Protein AF-A0A1E3P8W3-F1 (afdb_monomer_lite)

Foldseek 3Di:
DDDPPPDDCVNPVCSPVPPPPPPPPDPDDDDDDDPDDDDDDDDDDDDDDDDDDDDDDDDDDDDDDDDDDDDDDDDDDDDDDDDPDDDPPPDDLVVLVVLVVVLLPFDFPDDPVLSVVLSVQQCVVSVVPDPDSVVSVLSVVLSVVLVVLVVSLVSLVVVPVVDPPCCSNSVSSNVSSNGGDD

pLDDT: mean 72.68, std 20.38, range [38.22, 95.62]

Structure (mmCIF, N/CA/C/O backbone):
data_AF-A0A1E3P8W3-F1
#
_entry.id   AF-A0A1E3P8W3-F1
#
loop_
_atom_site.group_PDB
_atom_site.id
_atom_site.type_symbol
_atom_site.label_atom_id
_atom_site.label_alt_id
_atom_site.label_comp_id
_atom_site.label_asym_id
_atom_site.label_entity_id
_atom_site.label_seq_id
_atom_site.pdbx_PDB_ins_code
_atom_site.Cartn_x
_atom_site.Cartn_y
_atom_site.Cartn_z
_atom_site.occupancy
_atom_site.B_iso_or_equiv
_atom_site.auth_seq_id
_atom_site.auth_comp_id
_atom_site.auth_asym_id
_atom_site.auth_atom_id
_atom_site.pdbx_PDB_model_num
ATOM 1 N N . MET A 1 1 ? -39.123 29.503 -17.009 1.00 48.12 1 MET A N 1
ATOM 2 C CA . MET A 1 1 ? -38.526 28.344 -16.312 1.00 48.12 1 MET A CA 1
ATOM 3 C C . MET A 1 1 ? -39.594 27.268 -16.239 1.00 48.12 1 MET A C 1
ATOM 5 O O . MET A 1 1 ? -40.512 27.396 -15.443 1.00 48.12 1 MET A O 1
ATOM 9 N N . THR A 1 2 ? -39.568 26.291 -17.140 1.00 56.84 2 THR A N 1
ATOM 10 C CA . THR A 1 2 ? -40.487 25.146 -17.102 1.00 56.84 2 THR A CA 1
ATOM 11 C C . THR A 1 2 ? -39.966 24.144 -16.073 1.00 56.84 2 THR A C 1
ATOM 13 O O . THR A 1 2 ? -38.797 23.764 -16.103 1.00 56.84 2 THR A O 1
ATOM 16 N N . SER A 1 3 ? -40.805 23.795 -15.098 1.00 65.38 3 SER A N 1
ATOM 17 C CA . SER A 1 3 ? -40.468 22.823 -14.057 1.00 65.38 3 SER A CA 1
ATOM 18 C C . SER A 1 3 ? -40.436 21.417 -14.657 1.00 65.38 3 SER A C 1
ATOM 20 O O . SER A 1 3 ? -41.420 20.975 -15.242 1.00 65.38 3 SER A O 1
ATOM 22 N N . TYR A 1 4 ? -39.319 20.707 -14.486 1.00 64.44 4 TYR A N 1
ATOM 23 C CA . TYR A 1 4 ? -39.146 19.311 -14.911 1.00 64.44 4 TYR A CA 1
ATOM 24 C C . TYR A 1 4 ? -39.856 18.303 -13.990 1.00 64.44 4 TYR A C 1
ATOM 26 O O . TYR A 1 4 ? -39.732 17.100 -14.186 1.00 64.44 4 TYR A O 1
ATOM 34 N N . GLN A 1 5 ? -40.579 18.768 -12.967 1.00 74.12 5 GLN A N 1
ATOM 35 C CA . GLN A 1 5 ? -41.153 17.897 -11.937 1.00 74.12 5 GLN A CA 1
ATOM 36 C C . GLN A 1 5 ? -42.450 17.189 -12.364 1.00 74.12 5 GLN A C 1
ATOM 38 O O . GLN A 1 5 ? -42.831 16.226 -11.712 1.00 74.12 5 GLN A O 1
ATOM 43 N N . ASN A 1 6 ? -43.096 17.621 -13.454 1.00 74.69 6 ASN A N 1
ATOM 44 C CA . ASN A 1 6 ? -44.378 17.074 -13.928 1.00 74.69 6 ASN A CA 1
ATOM 45 C C . ASN A 1 6 ? -44.321 16.557 -15.377 1.00 74.69 6 ASN A C 1
ATOM 47 O O . ASN A 1 6 ? -45.324 16.607 -16.080 1.00 74.69 6 ASN A O 1
ATOM 51 N 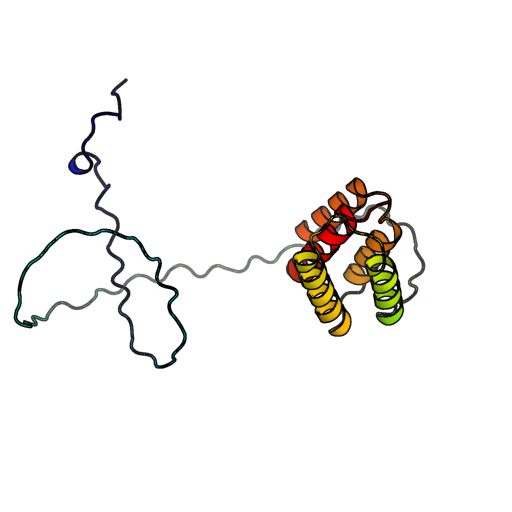N . ILE A 1 7 ? -43.156 16.113 -15.852 1.00 74.88 7 ILE A N 1
ATOM 52 C CA . ILE A 1 7 ? -43.028 15.530 -17.194 1.00 74.88 7 ILE A CA 1
ATOM 53 C C . ILE A 1 7 ? -43.118 14.011 -17.054 1.00 74.88 7 ILE A C 1
ATOM 55 O O . ILE A 1 7 ? -42.360 13.410 -16.293 1.00 74.88 7 ILE A O 1
ATOM 59 N N . SER A 1 8 ? -44.062 13.396 -17.762 1.00 75.00 8 SER A N 1
ATOM 60 C CA . SER A 1 8 ? -44.191 11.936 -17.805 1.00 75.00 8 SER A CA 1
ATOM 61 C C . SER A 1 8 ? -43.032 11.313 -18.598 1.00 75.00 8 SER A C 1
ATOM 63 O O . SER A 1 8 ? -42.510 11.926 -19.527 1.00 75.00 8 SER A O 1
ATOM 65 N N . GLU A 1 9 ? -42.616 10.084 -18.274 1.00 69.94 9 GLU A N 1
ATOM 66 C CA . GLU A 1 9 ? -41.491 9.410 -18.959 1.00 69.94 9 GLU A CA 1
ATOM 67 C C . GLU A 1 9 ? -41.675 9.327 -20.489 1.00 69.94 9 GLU A C 1
ATOM 69 O O . GLU A 1 9 ? -40.702 9.359 -21.240 1.00 69.94 9 GLU A O 1
ATOM 74 N N . SER A 1 10 ? -42.924 9.298 -20.967 1.00 74.12 10 SER A N 1
ATOM 75 C CA . SER A 1 10 ? -43.285 9.318 -22.391 1.00 74.12 10 SER A CA 1
ATOM 76 C C . SER A 1 10 ? -43.070 10.662 -23.098 1.00 74.12 10 SER A C 1
ATOM 78 O O . SER A 1 10 ? -42.985 10.691 -24.323 1.00 74.12 10 SER A O 1
ATOM 80 N N . GLU A 1 11 ? -42.992 11.772 -22.363 1.00 77.75 11 GLU A N 1
ATOM 81 C CA . GLU A 1 11 ? -42.804 13.122 -22.921 1.00 77.75 11 GLU A CA 1
ATOM 82 C C . GLU A 1 11 ? -41.327 13.514 -23.042 1.00 77.75 11 GLU A C 1
ATOM 84 O O . GLU A 1 11 ? -40.980 14.463 -23.752 1.00 77.75 11 GLU A O 1
ATOM 89 N N . ILE A 1 12 ? -40.429 12.770 -22.391 1.00 78.25 12 ILE A N 1
ATOM 90 C CA . ILE A 1 12 ? -38.990 12.978 -22.516 1.00 78.25 12 ILE A CA 1
ATOM 91 C C . ILE A 1 12 ? -38.529 12.340 -23.831 1.00 78.25 12 ILE A C 1
ATOM 93 O O . ILE A 1 12 ? -38.287 11.135 -23.930 1.00 78.25 12 ILE A O 1
ATOM 97 N N . LYS A 1 13 ? -38.400 13.169 -24.872 1.00 75.00 13 LYS A N 1
ATOM 98 C CA . LYS A 1 13 ? -37.893 12.750 -26.185 1.00 75.00 13 LYS A CA 1
ATOM 99 C C . LYS A 1 13 ? -36.519 12.082 -26.025 1.00 75.00 13 LYS A C 1
ATOM 101 O O . LYS A 1 13 ? -35.567 12.726 -25.596 1.00 75.00 13 LYS A O 1
ATOM 106 N N . GLY A 1 14 ? -36.431 10.796 -26.368 1.00 74.00 14 GLY A N 1
ATOM 107 C CA . GLY A 1 14 ? -35.208 9.991 -26.260 1.00 74.00 14 GLY A CA 1
ATOM 108 C C . GLY A 1 14 ? -35.102 9.098 -25.013 1.00 74.00 14 GLY A C 1
ATOM 109 O O . GLY A 1 14 ? -34.162 8.317 -24.915 1.00 74.00 14 GLY A O 1
ATOM 110 N N . TYR A 1 15 ? -36.057 9.151 -24.074 1.00 72.75 15 TYR A N 1
ATOM 111 C CA . TYR A 1 15 ? -36.023 8.341 -22.841 1.00 72.75 15 TYR A CA 1
ATOM 112 C C . TYR A 1 15 ? -36.167 6.828 -23.095 1.00 72.75 15 TYR A C 1
ATOM 114 O O . TYR A 1 15 ? -35.634 6.019 -22.343 1.00 72.75 15 TYR A O 1
ATOM 122 N N . ASN A 1 16 ? -36.802 6.448 -24.211 1.00 69.44 16 ASN A N 1
ATOM 123 C CA . ASN A 1 16 ? -36.924 5.061 -24.681 1.00 69.44 16 ASN A CA 1
ATOM 124 C C . ASN A 1 16 ? -35.995 4.715 -25.862 1.00 69.44 16 ASN A C 1
ATOM 126 O O . ASN A 1 16 ? -36.153 3.659 -26.465 1.00 69.44 16 ASN A O 1
ATOM 130 N N . ASP A 1 17 ? -35.031 5.576 -26.200 1.00 74.12 17 ASP A N 1
ATOM 131 C CA . ASP A 1 17 ? -34.121 5.357 -27.340 1.00 74.12 17 ASP A CA 1
ATOM 132 C C . ASP A 1 17 ? -32.849 4.582 -26.957 1.00 74.12 17 ASP A C 1
ATOM 134 O O . ASP A 1 17 ? -31.910 4.474 -27.744 1.00 74.12 17 ASP A O 1
ATOM 138 N N . CYS A 1 18 ? -32.786 4.035 -25.739 1.00 63.78 18 CYS A N 1
ATOM 139 C CA . CYS A 1 18 ? -31.738 3.087 -25.385 1.00 63.78 18 CYS A CA 1
ATOM 140 C C . CYS A 1 18 ? -32.029 1.766 -26.106 1.00 63.78 18 CYS A C 1
ATOM 142 O O . CYS A 1 18 ? -32.989 1.085 -25.732 1.00 63.78 18 CYS A O 1
ATOM 144 N N . PRO A 1 19 ? -31.226 1.364 -27.110 1.00 74.25 19 PRO A N 1
ATOM 145 C CA . PRO A 1 19 ? -31.423 0.083 -27.758 1.00 74.25 19 PRO A CA 1
ATOM 146 C C . PRO A 1 19 ? -31.336 -1.007 -26.694 1.00 74.25 19 PRO A C 1
ATOM 148 O O . PRO A 1 19 ? -30.372 -1.066 -25.922 1.00 74.25 19 PRO A O 1
ATOM 151 N N . VAL A 1 20 ? -32.347 -1.874 -26.645 1.00 62.62 20 VAL A N 1
ATOM 152 C CA . VAL A 1 20 ? -32.243 -3.120 -25.892 1.00 62.62 20 VAL A CA 1
ATOM 153 C C . VAL A 1 20 ? -31.095 -3.884 -26.536 1.00 62.62 20 VAL A C 1
ATOM 155 O O . VAL A 1 20 ? -31.211 -4.392 -27.649 1.00 62.62 20 VAL A O 1
ATOM 158 N N . LEU A 1 21 ? -29.939 -3.888 -25.871 1.00 63.06 21 LEU A N 1
ATOM 159 C CA . LEU A 1 21 ? -28.829 -4.750 -26.239 1.00 63.06 21 LEU A CA 1
ATOM 160 C C . LEU A 1 21 ? -29.297 -6.180 -25.980 1.00 63.06 21 LEU A C 1
ATOM 162 O O . LEU A 1 21 ? -29.128 -6.715 -24.882 1.00 63.06 21 LEU A O 1
ATOM 166 N N . ASP A 1 22 ? -29.906 -6.787 -26.995 1.00 58.34 22 ASP A N 1
ATOM 167 C CA . ASP A 1 22 ? -30.075 -8.226 -27.077 1.00 58.34 22 ASP A CA 1
ATOM 168 C C . ASP A 1 22 ? -28.672 -8.824 -27.145 1.00 58.34 22 ASP A C 1
ATOM 170 O O . ASP A 1 22 ? -28.088 -9.028 -28.210 1.00 58.34 22 ASP A O 1
ATOM 174 N N . TYR A 1 23 ? -28.087 -9.076 -25.974 1.00 62.84 23 TYR A N 1
ATOM 175 C CA . TYR A 1 23 ? -26.918 -9.927 -25.859 1.00 62.84 23 TYR A CA 1
ATOM 176 C C . TYR A 1 23 ? -27.350 -11.314 -26.334 1.00 62.84 23 TYR A C 1
ATOM 178 O O . TYR A 1 23 ? -27.838 -12.131 -25.549 1.00 62.84 23 TYR A O 1
ATOM 186 N N . GLN A 1 24 ? -27.187 -11.578 -27.633 1.00 50.44 24 GLN A N 1
ATOM 187 C CA . GLN A 1 24 ? -27.212 -12.922 -28.182 1.00 50.44 24 GLN A CA 1
ATOM 188 C C . GLN A 1 24 ? -26.176 -13.732 -27.413 1.00 50.44 24 GLN A C 1
ATOM 190 O O . GLN A 1 24 ? -24.967 -13.646 -27.619 1.00 50.44 24 GLN A O 1
ATOM 195 N N . ARG A 1 25 ? -26.683 -14.498 -26.453 1.00 48.78 25 ARG A N 1
ATOM 196 C CA . ARG A 1 25 ? -25.929 -15.445 -25.658 1.00 48.78 25 ARG A CA 1
ATOM 197 C C . ARG A 1 25 ? -25.544 -16.583 -26.593 1.00 48.78 25 ARG A C 1
ATOM 199 O O . ARG A 1 25 ? -26.273 -17.563 -26.708 1.00 48.78 25 ARG A O 1
ATOM 206 N N . THR A 1 26 ? -24.421 -16.445 -27.291 1.00 57.34 26 THR A N 1
ATOM 207 C CA . THR A 1 26 ? -23.784 -17.578 -27.960 1.00 57.34 26 THR A CA 1
ATOM 208 C C . THR A 1 26 ? -23.552 -18.657 -26.900 1.00 57.34 26 THR A C 1
ATOM 210 O O . THR A 1 26 ? -22.930 -18.357 -25.874 1.00 57.34 26 THR A O 1
ATOM 213 N N . PRO A 1 27 ? -24.052 -19.892 -27.065 1.00 44.84 27 PRO A N 1
ATOM 214 C CA . PRO A 1 27 ? -23.792 -20.963 -26.117 1.00 44.84 27 PRO A CA 1
ATOM 215 C C . PRO A 1 27 ? -22.361 -21.478 -26.321 1.00 44.84 27 PRO A C 1
ATOM 217 O O . PRO A 1 27 ? -22.141 -22.575 -26.819 1.00 44.84 27 PRO A O 1
ATOM 220 N N . SER A 1 28 ? -21.363 -20.685 -25.937 1.00 49.59 28 SER A N 1
ATOM 221 C CA . SER A 1 28 ? -20.016 -21.192 -25.705 1.00 49.59 28 SER A CA 1
ATOM 222 C C . SER A 1 28 ? -19.983 -21.742 -24.286 1.00 49.59 28 SER A C 1
ATOM 224 O O . SER A 1 28 ? -19.989 -21.001 -23.302 1.00 49.59 28 SER A O 1
ATOM 226 N N . SER A 1 29 ? -20.020 -23.067 -24.205 1.00 52.62 29 SER A N 1
ATOM 227 C CA . SER A 1 29 ? -19.693 -23.857 -23.025 1.00 52.62 29 SER A CA 1
ATOM 228 C C . SER A 1 29 ? -18.526 -23.242 -22.248 1.00 52.62 29 SER A C 1
ATOM 230 O O . SER A 1 29 ? -17.399 -23.211 -22.723 1.00 52.62 29 SER A O 1
ATOM 232 N N . THR A 1 30 ? -18.805 -22.702 -21.068 1.00 45.00 30 THR A N 1
ATOM 233 C CA . THR A 1 30 ? -18.126 -23.057 -19.819 1.00 45.00 30 THR A CA 1
ATOM 234 C C . THR A 1 30 ? -18.920 -22.452 -18.663 1.00 45.00 30 THR A C 1
ATOM 236 O O . THR A 1 30 ? -19.223 -21.263 -18.599 1.00 45.00 30 THR A O 1
ATOM 239 N N . SER A 1 31 ? -19.345 -23.333 -17.767 1.00 48.88 31 SER A N 1
ATOM 240 C CA . SER A 1 31 ? -19.915 -23.008 -16.465 1.00 48.88 31 SER A CA 1
ATOM 241 C C . SER A 1 31 ? -19.002 -22.036 -15.711 1.00 48.88 31 SER A C 1
ATOM 243 O O . SER A 1 31 ? -17.799 -22.268 -15.689 1.00 48.88 31 SER A O 1
ATOM 245 N N . LEU A 1 32 ? -19.562 -20.984 -15.094 1.00 50.50 32 LEU A N 1
ATOM 246 C CA . LEU A 1 32 ? -19.402 -20.668 -13.663 1.00 50.50 32 LEU A CA 1
ATOM 247 C C . LEU A 1 32 ? -20.185 -19.387 -13.272 1.00 50.50 32 LEU A C 1
ATOM 249 O O . LEU A 1 32 ? -19.812 -18.259 -13.570 1.00 50.50 32 LEU A O 1
ATOM 253 N N . LYS A 1 33 ? -21.292 -19.617 -12.551 1.00 51.03 33 LYS A N 1
ATOM 254 C CA . LYS A 1 33 ? -21.949 -18.766 -11.531 1.00 51.03 33 LYS A CA 1
ATOM 255 C C . LYS A 1 33 ? -22.192 -17.276 -11.836 1.00 51.03 33 LYS A C 1
ATOM 257 O O . LYS A 1 33 ? -21.529 -16.374 -11.335 1.00 51.03 33 LYS A O 1
ATOM 262 N N . THR A 1 34 ? -23.334 -17.037 -12.476 1.00 44.09 34 THR A N 1
ATOM 263 C CA . THR A 1 34 ? -24.115 -15.796 -12.408 1.00 44.09 34 THR A CA 1
ATOM 264 C C . THR A 1 34 ? -24.538 -15.487 -10.963 1.00 44.09 34 THR A C 1
ATOM 266 O O . THR A 1 34 ? -25.378 -16.185 -10.394 1.00 44.09 34 THR A O 1
ATOM 269 N N . ARG A 1 35 ? -24.014 -14.409 -10.370 1.00 48.75 35 ARG A N 1
ATOM 270 C CA . ARG A 1 35 ? -24.574 -13.817 -9.146 1.00 48.75 35 ARG A CA 1
ATOM 271 C C . ARG A 1 35 ? -25.785 -12.972 -9.550 1.00 48.75 35 ARG A C 1
ATOM 273 O O . ARG A 1 35 ? -25.646 -11.810 -9.920 1.00 48.75 35 ARG A O 1
ATOM 280 N N . ARG A 1 36 ? -26.972 -13.584 -9.564 1.00 49.97 36 ARG A N 1
ATOM 281 C CA . ARG A 1 36 ? -28.234 -12.861 -9.777 1.00 49.97 36 ARG A CA 1
ATOM 282 C C . ARG A 1 36 ? -28.456 -11.882 -8.625 1.00 49.97 36 ARG A C 1
ATOM 284 O O . ARG A 1 36 ? -28.439 -12.268 -7.459 1.00 49.97 36 ARG A O 1
ATOM 291 N N . ARG A 1 37 ? -28.678 -10.621 -8.988 1.00 50.03 37 ARG A N 1
ATOM 292 C CA . ARG A 1 37 ? -29.260 -9.573 -8.148 1.00 50.03 37 ARG A CA 1
ATOM 293 C C . ARG A 1 37 ? -30.700 -10.006 -7.836 1.00 50.03 37 ARG A C 1
ATOM 295 O O . ARG A 1 37 ? -31.491 -10.161 -8.761 1.00 50.03 37 ARG A O 1
ATOM 302 N N . LEU A 1 38 ? -31.019 -10.267 -6.570 1.00 47.94 38 LEU A N 1
ATOM 303 C CA . LEU A 1 38 ? -32.400 -10.480 -6.131 1.00 47.94 38 LEU A CA 1
ATOM 304 C C . LEU A 1 38 ? -33.048 -9.106 -5.957 1.00 47.94 38 LEU A C 1
ATOM 306 O O . LEU A 1 38 ? -32.799 -8.416 -4.974 1.00 47.94 38 LEU A O 1
ATOM 310 N N . VAL A 1 39 ? -33.839 -8.711 -6.950 1.00 46.69 39 VAL A N 1
ATOM 311 C CA . VAL A 1 39 ? -34.874 -7.689 -6.804 1.00 46.69 39 VAL A CA 1
ATOM 312 C C . VAL A 1 39 ? -36.156 -8.445 -6.466 1.00 46.69 39 VAL A C 1
ATOM 314 O O . VAL A 1 39 ? -36.595 -9.298 -7.234 1.00 46.69 39 VAL A O 1
ATOM 317 N N . SER A 1 40 ? -36.701 -8.180 -5.282 1.00 44.72 40 SER A N 1
ATOM 318 C CA . SER A 1 40 ? -37.990 -8.705 -4.838 1.00 44.72 40 SER A CA 1
ATOM 319 C C . SER A 1 40 ? -39.094 -7.799 -5.381 1.00 44.72 40 SER A C 1
ATOM 321 O O . SER A 1 40 ? -39.310 -6.710 -4.857 1.00 44.72 40 SER A O 1
ATOM 323 N N . HIS A 1 41 ? -39.777 -8.241 -6.436 1.00 45.22 41 HIS A N 1
ATOM 324 C CA . HIS A 1 41 ? -41.096 -7.735 -6.804 1.00 45.22 41 HIS A CA 1
ATOM 325 C C . HIS A 1 41 ? -42.071 -8.912 -6.774 1.00 45.22 41 HIS A C 1
ATOM 327 O O . HIS A 1 41 ? -42.038 -9.791 -7.633 1.00 45.22 41 HIS A O 1
ATOM 333 N N . ASN A 1 42 ? -42.912 -8.932 -5.741 1.00 38.47 42 ASN A N 1
ATOM 334 C CA . ASN A 1 42 ? -44.085 -9.789 -5.657 1.00 38.47 42 ASN A CA 1
ATOM 335 C C . ASN A 1 42 ? -45.247 -9.092 -6.367 1.00 38.47 42 ASN A C 1
ATOM 337 O O . ASN A 1 42 ? -45.833 -8.174 -5.800 1.00 38.47 42 ASN A O 1
ATOM 341 N N . THR A 1 43 ? -45.618 -9.568 -7.554 1.00 44.66 43 THR A N 1
ATOM 342 C CA . THR A 1 43 ? -46.942 -9.331 -8.147 1.00 44.66 43 THR A CA 1
ATOM 343 C C . THR A 1 43 ? -47.430 -10.587 -8.882 1.00 44.66 43 THR A C 1
ATOM 345 O O . THR A 1 43 ? -46.942 -10.982 -9.933 1.00 44.66 43 THR A O 1
ATOM 348 N N . THR A 1 44 ? -48.361 -11.264 -8.210 1.00 38.50 44 THR A N 1
ATOM 349 C CA . THR A 1 44 ? -49.570 -11.949 -8.706 1.00 38.50 44 THR A CA 1
ATOM 350 C C . THR A 1 44 ? -49.660 -12.424 -10.170 1.00 38.50 44 THR A C 1
ATOM 352 O O . THR A 1 44 ? -49.797 -11.630 -11.090 1.00 38.50 44 THR A O 1
ATOM 355 N N . ALA A 1 45 ? -49.773 -13.755 -10.300 1.00 39.16 45 ALA A N 1
ATOM 356 C CA . ALA A 1 45 ? -50.725 -14.526 -11.118 1.00 39.16 45 ALA A CA 1
ATOM 357 C C . ALA A 1 45 ? -50.959 -14.159 -12.603 1.00 39.16 45 ALA A C 1
ATOM 359 O O . ALA A 1 45 ? -51.660 -13.198 -12.901 1.00 39.16 45 ALA A O 1
ATOM 360 N N . SER A 1 46 ? -50.582 -15.069 -13.521 1.00 43.69 46 SER A N 1
ATOM 361 C CA . SER A 1 46 ? -51.529 -15.842 -14.368 1.00 43.69 46 SER A CA 1
ATOM 362 C C . SER A 1 46 ? -50.842 -16.708 -15.447 1.00 43.69 46 SER A C 1
ATOM 364 O O . SER A 1 46 ? -50.019 -16.241 -16.221 1.00 43.69 46 SER A O 1
ATOM 366 N N . LYS A 1 47 ? -51.228 -17.993 -15.455 1.00 40.19 47 LYS A N 1
ATOM 367 C CA . LYS A 1 47 ? -51.528 -18.914 -16.578 1.00 40.19 47 LYS A CA 1
ATOM 368 C C . LYS A 1 47 ? -50.802 -18.796 -17.945 1.00 40.19 47 LYS A C 1
ATOM 370 O O . LYS A 1 47 ? -51.099 -17.934 -18.754 1.00 40.19 47 LYS A O 1
ATOM 375 N N . SER A 1 48 ? -50.004 -19.840 -18.207 1.00 44.41 48 SER A N 1
ATOM 376 C CA . SER A 1 48 ? -50.039 -20.786 -19.349 1.00 44.41 48 SER A CA 1
ATOM 377 C C . SER A 1 48 ? -49.901 -20.348 -20.828 1.00 44.41 48 SER A C 1
ATOM 379 O O . SER A 1 48 ? -50.645 -19.523 -21.339 1.00 44.41 48 SER A O 1
ATOM 381 N N . THR A 1 49 ? -49.090 -21.174 -21.516 1.00 38.22 49 THR A N 1
ATOM 382 C CA . THR A 1 49 ? -49.183 -21.726 -22.894 1.00 38.22 49 THR A CA 1
ATOM 383 C C . THR A 1 49 ? -48.495 -21.060 -24.102 1.00 38.22 49 THR A C 1
ATOM 385 O O . THR A 1 49 ? -48.704 -19.903 -24.434 1.00 38.22 49 THR A O 1
ATOM 388 N N . SER A 1 50 ? -47.773 -21.951 -24.807 1.00 40.16 50 SER A N 1
ATOM 389 C CA . SER A 1 50 ? -47.412 -22.032 -26.239 1.00 40.16 50 SER A CA 1
ATOM 390 C C . SER A 1 50 ? -46.328 -21.129 -26.855 1.00 40.16 50 SER A C 1
ATOM 392 O O . SER A 1 50 ? -46.416 -19.911 -26.906 1.00 40.16 50 SER A O 1
ATOM 394 N N . LYS A 1 51 ? -45.321 -21.830 -27.402 1.00 48.16 51 LYS A N 1
ATOM 395 C CA . LYS A 1 51 ? -44.299 -21.431 -28.390 1.00 48.16 51 LYS A CA 1
ATOM 396 C C . LYS A 1 51 ? -44.928 -21.271 -29.809 1.00 48.16 51 LYS A C 1
ATOM 398 O O . LYS A 1 51 ? -46.112 -21.558 -29.951 1.00 48.16 51 LYS A O 1
ATOM 403 N N . PRO A 1 52 ? -44.127 -21.146 -30.889 1.00 57.72 52 PRO A N 1
ATOM 404 C CA . PRO A 1 52 ? -43.376 -19.979 -31.370 1.00 57.72 52 PRO A CA 1
ATOM 405 C C . PRO A 1 52 ? -43.783 -19.641 -32.831 1.00 57.72 52 PRO A C 1
ATOM 407 O O . PRO A 1 52 ? -44.507 -20.410 -33.455 1.00 57.72 52 PRO A O 1
ATOM 410 N N . SER A 1 53 ? -43.270 -18.567 -33.441 1.00 40.78 53 SER A N 1
ATOM 411 C CA . SER A 1 53 ? -43.190 -18.531 -34.912 1.00 40.78 53 SER A CA 1
ATOM 412 C C . SER A 1 53 ? -42.080 -17.617 -35.424 1.00 40.78 53 SER A C 1
ATOM 414 O O . SER A 1 53 ? -41.909 -16.493 -34.960 1.00 40.78 53 SER A O 1
ATOM 416 N N . LEU A 1 54 ? -41.307 -18.179 -36.352 1.00 45.59 54 LEU A N 1
ATOM 417 C CA . LEU A 1 54 ? -40.164 -17.620 -37.066 1.00 45.59 54 LEU A CA 1
ATOM 418 C C . LEU A 1 54 ? -40.619 -16.977 -38.382 1.00 45.59 54 LEU A C 1
ATOM 420 O O . LEU A 1 54 ? -41.255 -17.647 -39.186 1.00 45.59 54 LEU A O 1
ATOM 424 N N . THR A 1 55 ? -40.150 -15.762 -38.651 1.00 45.44 55 THR A N 1
ATOM 425 C CA . THR A 1 55 ? -39.976 -15.159 -39.990 1.00 45.44 55 THR A CA 1
ATOM 426 C C . THR A 1 55 ? -38.874 -14.108 -39.814 1.00 45.44 55 THR A C 1
ATOM 428 O O . THR A 1 55 ? -39.078 -13.152 -39.078 1.00 45.44 55 THR A O 1
ATOM 431 N N . SER A 1 56 ? -37.602 -14.348 -40.147 1.00 45.66 56 SER A N 1
ATOM 432 C CA . SER A 1 56 ? -36.965 -14.556 -41.458 1.00 45.66 56 SER A CA 1
ATOM 433 C C . SER A 1 56 ? -37.035 -13.333 -42.381 1.00 45.66 56 SER A C 1
ATOM 435 O O . SER A 1 56 ? -38.123 -12.888 -42.727 1.00 45.66 56 SER A O 1
ATOM 437 N N . MET A 1 57 ? -35.840 -12.918 -42.828 1.00 45.56 57 MET A N 1
ATOM 438 C CA . MET A 1 57 ? -35.498 -11.963 -43.898 1.00 45.56 57 MET A CA 1
ATOM 439 C C . MET A 1 57 ? -35.325 -10.490 -43.488 1.00 45.56 57 MET A C 1
ATOM 441 O O . MET A 1 57 ? -36.282 -9.731 -43.401 1.00 45.56 57 MET A O 1
ATOM 445 N N . ASN A 1 58 ? -34.066 -10.077 -43.279 1.00 47.62 58 ASN A N 1
ATOM 446 C CA . ASN A 1 58 ? -33.358 -9.112 -44.141 1.00 47.62 58 ASN A CA 1
ATOM 447 C C . ASN A 1 58 ? -31.899 -8.948 -43.666 1.00 47.62 58 ASN A C 1
ATOM 449 O O . ASN A 1 58 ? -31.628 -8.826 -42.474 1.00 47.62 58 ASN A O 1
ATOM 453 N N . GLY A 1 59 ? -30.956 -9.053 -44.607 1.00 47.84 59 GLY A N 1
ATOM 454 C CA . GLY A 1 59 ? -29.514 -9.135 -44.349 1.00 47.84 59 GLY A CA 1
ATOM 455 C C . GLY A 1 59 ? -28.871 -7.811 -43.907 1.00 47.84 59 GLY A C 1
ATOM 456 O O . GLY A 1 59 ? -29.432 -6.743 -44.154 1.00 47.84 59 GLY A O 1
ATOM 457 N N . PRO A 1 60 ? -27.688 -7.855 -43.267 1.00 49.09 60 PRO A N 1
ATOM 458 C CA . PRO A 1 60 ? -27.013 -6.658 -42.792 1.00 49.09 60 PRO A CA 1
ATOM 459 C C . PRO A 1 60 ? -26.229 -5.970 -43.916 1.00 49.09 60 PRO A C 1
ATOM 461 O O . PRO A 1 60 ? -25.451 -6.590 -44.642 1.00 49.09 60 PRO A O 1
ATOM 464 N N . THR A 1 61 ? -26.417 -4.658 -44.023 1.00 62.53 61 THR A N 1
ATOM 465 C CA . THR A 1 61 ? -25.545 -3.734 -44.751 1.00 62.53 61 THR A CA 1
ATOM 466 C C . THR A 1 61 ? -24.145 -3.691 -44.113 1.00 62.53 61 THR A C 1
ATOM 468 O O . THR A 1 61 ? -24.011 -3.851 -42.897 1.00 62.53 61 THR A O 1
ATOM 471 N N . PRO A 1 62 ? -23.070 -3.482 -44.897 1.00 58.22 62 PRO A N 1
ATOM 472 C CA . PRO A 1 62 ? -21.715 -3.430 -44.362 1.00 58.22 62 PRO A CA 1
ATOM 473 C C . PRO A 1 62 ? -21.493 -2.137 -43.562 1.00 58.22 62 PRO A C 1
ATOM 475 O O . PRO A 1 62 ? -21.608 -1.032 -44.088 1.00 58.22 62 PRO A O 1
ATOM 478 N N . ILE A 1 63 ? -21.156 -2.288 -42.280 1.00 62.56 63 ILE A N 1
ATOM 479 C CA . ILE A 1 63 ? -20.775 -1.196 -41.375 1.00 62.56 63 ILE A CA 1
ATOM 480 C C . ILE A 1 63 ? -19.340 -0.741 -41.727 1.00 62.56 63 ILE A C 1
ATOM 482 O O . ILE A 1 63 ? -18.460 -1.594 -41.890 1.00 62.56 63 ILE A O 1
ATOM 486 N N . PRO A 1 64 ? -19.059 0.572 -41.838 1.00 60.03 64 PRO A N 1
ATOM 487 C CA . PRO A 1 64 ? -17.714 1.081 -42.100 1.00 60.03 64 PRO A CA 1
ATOM 488 C C . PRO A 1 64 ? -16.764 0.818 -40.918 1.00 60.03 64 PRO A C 1
ATOM 490 O O . PRO A 1 64 ? -17.133 0.970 -39.754 1.00 60.03 64 PRO A O 1
ATOM 493 N N . ARG A 1 65 ? -15.519 0.420 -41.222 1.00 63.22 65 ARG A N 1
ATOM 494 C CA . ARG A 1 65 ? -14.465 0.188 -40.217 1.00 63.22 65 ARG A CA 1
ATOM 495 C C . ARG A 1 65 ? -14.114 1.489 -39.480 1.00 63.22 65 ARG A C 1
ATOM 497 O O . ARG A 1 65 ? -13.940 2.511 -40.143 1.00 63.22 65 ARG A O 1
ATOM 504 N N . PRO A 1 66 ? -13.915 1.456 -38.150 1.00 62.91 66 PRO A N 1
ATOM 505 C CA . PRO A 1 66 ? -13.345 2.585 -37.426 1.00 62.91 66 PRO A CA 1
ATOM 506 C C . PRO A 1 66 ? -11.876 2.819 -37.835 1.00 62.91 66 PRO A C 1
ATOM 508 O O . PRO A 1 66 ? -11.169 1.859 -38.164 1.00 62.91 66 PRO A O 1
ATOM 511 N N . PRO A 1 67 ? -11.402 4.080 -37.831 1.00 57.50 67 PRO A N 1
ATOM 512 C CA . PRO A 1 67 ? -10.046 4.422 -38.236 1.00 57.50 67 PRO A CA 1
ATOM 513 C C . PRO A 1 67 ? -9.006 3.839 -37.275 1.00 57.50 67 PRO A C 1
ATOM 515 O O . PRO A 1 67 ? -9.138 3.896 -36.052 1.00 57.50 67 PRO A O 1
ATOM 518 N N . SER A 1 68 ? -7.951 3.286 -37.869 1.00 51.94 68 SER A N 1
ATOM 519 C CA . SER A 1 68 ? -6.783 2.747 -37.181 1.00 51.94 68 SER A CA 1
ATOM 520 C C . SER A 1 68 ? -6.077 3.871 -36.417 1.00 51.94 68 SER A C 1
ATOM 522 O O . SER A 1 68 ? -5.595 4.825 -37.025 1.00 51.94 68 SER A O 1
ATOM 524 N N . VAL A 1 69 ? -6.016 3.775 -35.088 1.00 48.91 69 VAL A N 1
ATOM 525 C CA . VAL A 1 69 ? -5.281 4.736 -34.256 1.00 48.91 69 VAL A CA 1
ATOM 526 C C . VAL A 1 69 ? -3.779 4.537 -34.440 1.00 48.91 69 VAL A C 1
ATOM 528 O O . VAL A 1 69 ? -3.190 3.549 -34.004 1.00 48.91 69 VAL A O 1
ATOM 531 N N . THR A 1 70 ? -3.157 5.487 -35.129 1.00 52.31 70 THR A N 1
ATOM 532 C CA . THR A 1 70 ? -1.708 5.590 -35.282 1.00 52.31 70 THR A CA 1
ATOM 533 C C . THR A 1 70 ? -1.083 5.866 -33.917 1.00 52.31 70 THR A C 1
ATOM 535 O O . THR A 1 70 ? -1.327 6.901 -33.301 1.00 52.31 70 THR A O 1
ATOM 538 N N . SER A 1 71 ? -0.274 4.921 -33.440 1.00 51.09 71 SER A N 1
ATOM 539 C CA . SER A 1 71 ? 0.509 5.027 -32.210 1.00 51.09 71 SER A CA 1
ATOM 540 C C . SER A 1 71 ? 1.506 6.188 -32.314 1.00 51.09 71 SER A C 1
ATOM 542 O O . SER A 1 71 ? 2.560 6.052 -32.941 1.00 51.09 71 SER A O 1
ATOM 544 N N . LEU A 1 72 ? 1.192 7.333 -31.700 1.00 53.66 72 LEU A N 1
ATOM 545 C CA . LEU A 1 72 ? 2.138 8.440 -31.570 1.00 53.66 72 LEU A CA 1
ATOM 546 C C . LEU A 1 72 ? 3.199 8.093 -30.521 1.00 53.66 72 LEU A C 1
ATOM 548 O O . LEU A 1 72 ? 2.913 7.873 -29.344 1.00 53.66 72 LEU A O 1
ATOM 552 N N . LYS A 1 73 ? 4.444 8.037 -30.992 1.00 49.88 73 LYS A N 1
ATOM 553 C CA . LYS A 1 73 ? 5.652 7.828 -30.197 1.00 49.88 73 LYS A CA 1
ATOM 554 C C . LYS A 1 73 ? 5.823 8.984 -29.208 1.00 49.88 73 LYS A C 1
ATOM 556 O O . LYS A 1 73 ? 5.890 10.143 -29.603 1.00 49.88 73 LYS A O 1
ATOM 561 N N . LYS A 1 74 ? 5.910 8.634 -27.925 1.00 46.59 74 LYS A N 1
ATOM 562 C CA . LYS A 1 74 ? 6.194 9.529 -26.801 1.00 46.59 74 LYS A CA 1
ATOM 563 C C . LYS A 1 74 ? 7.653 9.989 -26.885 1.00 46.59 74 LYS A C 1
ATOM 565 O O . LYS A 1 74 ? 8.565 9.195 -26.672 1.00 46.59 74 LYS A O 1
ATOM 570 N N . THR A 1 75 ? 7.871 11.256 -27.221 1.00 41.03 75 THR A N 1
ATOM 571 C CA . THR A 1 75 ? 9.167 11.926 -27.099 1.00 41.03 75 THR A CA 1
ATOM 572 C C . THR A 1 75 ? 9.440 12.211 -25.627 1.00 41.03 75 THR A C 1
ATOM 574 O O . THR A 1 75 ? 8.754 12.995 -24.974 1.00 41.03 75 THR A O 1
ATOM 577 N N . THR A 1 76 ? 10.439 11.511 -25.101 1.00 46.03 76 THR A N 1
ATOM 578 C CA . THR A 1 76 ? 11.032 11.722 -23.784 1.00 46.03 76 THR A CA 1
ATOM 579 C C . THR A 1 76 ? 11.800 13.040 -23.787 1.00 46.03 76 THR A C 1
ATOM 581 O O . THR A 1 76 ? 12.889 13.116 -24.349 1.00 46.03 76 THR A O 1
ATOM 584 N N . SER A 1 77 ? 11.253 14.061 -23.132 1.00 49.78 77 SER A N 1
ATOM 585 C CA . SER A 1 77 ? 12.026 15.229 -22.710 1.00 49.78 77 SER A CA 1
ATOM 586 C C . SER A 1 77 ? 12.499 14.995 -21.281 1.00 49.78 77 SER A C 1
ATOM 588 O O . SER A 1 77 ? 11.708 14.991 -20.339 1.00 49.78 77 SER A O 1
ATOM 590 N N . GLN A 1 78 ? 13.801 14.748 -21.147 1.00 49.88 78 GLN A N 1
ATOM 591 C CA . GLN A 1 78 ? 14.516 14.747 -19.879 1.00 49.88 78 GLN A CA 1
ATOM 592 C C . GLN A 1 78 ? 14.476 16.160 -19.284 1.00 49.88 78 GLN A C 1
ATOM 594 O O . GLN A 1 78 ? 14.979 17.103 -19.890 1.00 49.88 78 GLN A O 1
ATOM 599 N N . ALA A 1 79 ? 13.909 16.293 -18.087 1.00 40.94 79 ALA A N 1
ATOM 600 C CA . ALA A 1 79 ? 14.131 17.439 -17.218 1.00 40.94 79 ALA A CA 1
ATOM 601 C C . ALA A 1 79 ? 14.828 16.927 -15.955 1.00 40.94 79 ALA A C 1
ATOM 603 O O . ALA A 1 79 ? 14.247 16.220 -15.135 1.00 40.94 79 ALA A O 1
ATOM 604 N N . SER A 1 80 ? 16.119 17.237 -15.892 1.00 54.69 80 SER A N 1
ATOM 605 C CA . SER A 1 80 ? 17.034 16.990 -14.787 1.00 54.69 80 SER A CA 1
ATOM 606 C C . SER A 1 80 ? 16.725 17.937 -13.634 1.00 54.69 80 SER A C 1
ATOM 608 O O . SER A 1 80 ? 16.786 19.146 -13.838 1.00 54.69 80 SER A O 1
ATOM 610 N N . LEU A 1 81 ? 16.455 17.402 -12.440 1.00 44.28 81 LEU A N 1
ATOM 611 C CA . LEU A 1 81 ? 16.662 18.099 -11.169 1.00 44.28 81 LEU A CA 1
ATOM 612 C C . LEU A 1 81 ? 17.075 17.084 -10.088 1.00 44.28 81 LEU A C 1
ATOM 614 O O . LEU A 1 81 ? 16.261 16.306 -9.604 1.00 44.28 81 LEU A O 1
ATOM 618 N N . 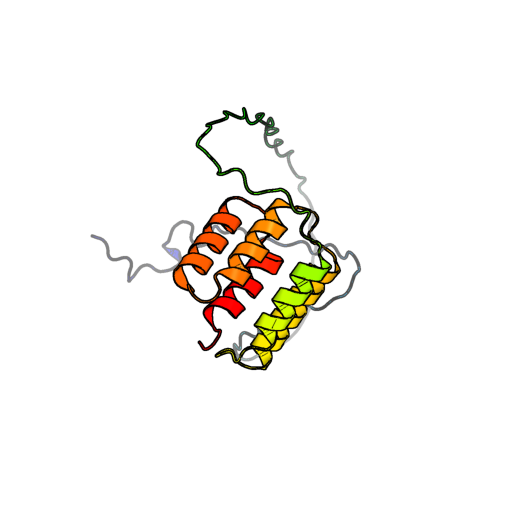ASN A 1 82 ? 18.373 17.112 -9.769 1.00 47.81 82 ASN A N 1
ATOM 619 C CA . ASN A 1 82 ? 19.034 16.745 -8.511 1.00 47.81 82 ASN A CA 1
ATOM 620 C C . ASN A 1 82 ? 18.401 15.638 -7.649 1.00 47.81 82 ASN A C 1
ATOM 622 O O . ASN A 1 82 ? 17.574 15.908 -6.781 1.00 47.81 82 ASN A O 1
ATOM 626 N N . ALA A 1 83 ? 18.925 14.417 -7.785 1.00 40.72 83 ALA A N 1
ATOM 627 C CA . ALA A 1 83 ? 18.817 13.379 -6.763 1.00 40.72 83 ALA A CA 1
ATOM 628 C C . ALA A 1 83 ? 20.142 13.290 -5.976 1.00 40.72 83 ALA A C 1
ATOM 630 O O . ALA A 1 83 ? 21.209 13.268 -6.598 1.00 40.72 83 ALA A O 1
ATOM 631 N N . PRO A 1 84 ? 20.117 13.250 -4.630 1.00 46.47 84 PRO A N 1
ATOM 632 C CA . PRO A 1 84 ? 21.307 12.967 -3.846 1.00 46.47 84 PRO A CA 1
ATOM 633 C C . PRO A 1 84 ? 21.792 11.544 -4.141 1.00 46.47 84 PRO A C 1
ATOM 635 O O . PRO A 1 84 ? 21.009 10.601 -4.241 1.00 46.47 84 PRO A O 1
ATOM 638 N N . LYS A 1 85 ? 23.110 11.423 -4.294 1.00 43.25 85 LYS A N 1
ATOM 639 C CA . LYS A 1 85 ? 23.864 10.184 -4.479 1.00 43.25 85 LYS A CA 1
ATOM 640 C C . LYS A 1 85 ? 23.691 9.304 -3.234 1.00 43.25 85 LYS A C 1
ATOM 642 O O . LYS A 1 85 ? 24.444 9.447 -2.277 1.00 43.25 85 LYS A O 1
ATOM 647 N N . VAL A 1 86 ? 22.672 8.449 -3.230 1.00 45.66 86 VAL A N 1
ATOM 648 C CA . VAL A 1 86 ? 22.510 7.381 -2.237 1.00 45.66 86 VAL A CA 1
ATOM 649 C C . VAL A 1 86 ? 23.161 6.139 -2.820 1.00 45.66 86 VAL A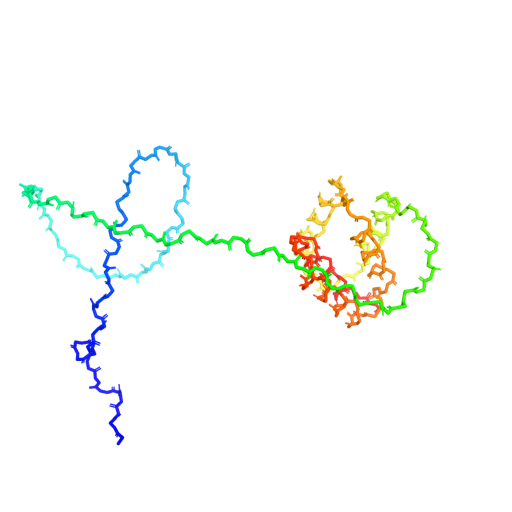 C 1
ATOM 651 O O . VAL A 1 86 ? 22.871 5.752 -3.950 1.00 45.66 86 VAL A O 1
ATOM 654 N N . GLU A 1 87 ? 24.102 5.580 -2.072 1.00 45.91 87 GLU A N 1
ATOM 655 C CA . GLU A 1 87 ? 24.820 4.368 -2.432 1.00 45.91 87 GLU A CA 1
ATOM 656 C C . GLU A 1 87 ? 23.835 3.256 -2.804 1.00 45.91 87 GLU A C 1
ATOM 658 O O . GLU A 1 87 ? 22.949 2.911 -2.019 1.00 45.91 87 GLU A O 1
ATOM 663 N N . GLU A 1 88 ? 23.986 2.711 -4.014 1.00 49.34 88 GLU A N 1
ATOM 664 C CA . GLU A 1 88 ? 23.232 1.566 -4.529 1.00 49.34 88 GLU A CA 1
ATOM 665 C C . GLU A 1 88 ? 23.638 0.296 -3.770 1.00 49.34 88 GLU A C 1
ATOM 667 O O . GLU A 1 88 ? 24.265 -0.628 -4.289 1.00 49.34 88 GLU A O 1
ATOM 672 N N . SER A 1 89 ? 23.275 0.243 -2.496 1.00 55.38 89 SER A N 1
ATOM 673 C CA . SER A 1 89 ? 23.132 -1.011 -1.786 1.00 55.38 89 SER A CA 1
ATOM 674 C C . SER A 1 89 ? 21.979 -1.738 -2.469 1.00 55.38 89 SER A C 1
ATOM 676 O O . SER A 1 89 ? 20.831 -1.298 -2.444 1.00 55.38 89 SER A O 1
ATOM 678 N N . LYS A 1 90 ? 22.297 -2.820 -3.186 1.00 65.88 90 LYS A N 1
ATOM 679 C CA . LYS A 1 90 ? 21.295 -3.705 -3.783 1.00 65.88 90 LYS A CA 1
ATOM 680 C C . LYS A 1 90 ? 20.386 -4.197 -2.661 1.00 65.88 90 LYS A C 1
ATOM 682 O O . LYS A 1 90 ? 20.764 -5.102 -1.926 1.00 65.88 90 LYS A O 1
ATOM 687 N N . ILE A 1 91 ? 19.215 -3.582 -2.520 1.00 73.75 91 ILE A N 1
ATOM 688 C CA . ILE A 1 91 ? 18.241 -3.944 -1.492 1.00 73.75 91 ILE A CA 1
ATOM 689 C C . ILE A 1 91 ? 17.804 -5.382 -1.773 1.00 73.75 91 ILE A C 1
ATOM 691 O O . ILE A 1 91 ? 17.157 -5.660 -2.794 1.00 73.75 91 ILE A O 1
ATOM 695 N N . SER A 1 92 ? 18.194 -6.303 -0.890 1.00 81.06 92 SER A N 1
ATOM 696 C CA . SER A 1 92 ? 17.774 -7.694 -0.989 1.00 81.06 92 SER A CA 1
ATOM 697 C C . SER A 1 92 ? 16.278 -7.793 -0.697 1.00 81.06 92 SER A C 1
ATOM 699 O O . SER A 1 92 ? 15.741 -7.097 0.167 1.00 81.06 92 SER A O 1
ATOM 701 N N . ASN A 1 93 ? 15.583 -8.679 -1.413 1.00 83.56 93 ASN A N 1
ATOM 702 C CA . ASN A 1 93 ? 14.173 -8.959 -1.129 1.00 83.56 93 ASN A CA 1
ATOM 703 C C . ASN A 1 93 ? 13.988 -9.518 0.292 1.00 83.56 93 ASN A C 1
ATOM 705 O O . ASN A 1 93 ? 12.939 -9.306 0.896 1.00 83.56 93 ASN A O 1
ATOM 709 N N . GLU A 1 94 ? 15.001 -10.210 0.818 1.00 83.81 94 GLU A N 1
ATOM 710 C CA . GLU A 1 94 ? 14.991 -10.802 2.158 1.00 83.81 94 GLU A CA 1
ATOM 711 C C . GLU A 1 94 ? 14.981 -9.728 3.250 1.00 83.81 94 GLU A C 1
ATOM 713 O O . GLU A 1 94 ? 14.146 -9.789 4.152 1.00 83.81 94 GLU A O 1
ATOM 718 N N . ASP A 1 95 ? 15.816 -8.694 3.116 1.00 85.50 95 ASP A N 1
ATOM 719 C CA . ASP A 1 95 ? 15.869 -7.569 4.060 1.00 85.50 95 ASP A CA 1
ATOM 720 C C . ASP A 1 95 ? 14.533 -6.823 4.105 1.00 85.50 95 ASP A C 1
ATOM 722 O O . ASP A 1 95 ? 14.016 -6.463 5.166 1.00 85.50 95 ASP A O 1
ATOM 726 N N . LEU A 1 96 ? 13.938 -6.634 2.927 1.00 88.06 96 LEU A N 1
ATOM 727 C CA . LEU A 1 96 ? 12.675 -5.933 2.764 1.00 88.06 96 LEU A CA 1
ATOM 728 C C . LEU A 1 96 ? 11.514 -6.737 3.369 1.00 88.06 96 LEU A C 1
ATOM 730 O O . LEU A 1 96 ? 10.660 -6.176 4.059 1.00 88.06 96 LEU A O 1
ATOM 734 N N . LEU A 1 97 ? 11.514 -8.060 3.182 1.00 89.00 97 LEU A N 1
ATOM 735 C CA . LEU A 1 97 ? 10.558 -8.952 3.834 1.00 89.00 97 LEU A CA 1
ATOM 736 C C . LEU A 1 97 ? 10.739 -8.941 5.360 1.00 89.00 97 LEU A C 1
ATOM 738 O O . LEU A 1 97 ? 9.746 -8.867 6.080 1.00 89.00 97 LEU A O 1
ATOM 742 N N . GLY A 1 98 ? 11.981 -8.937 5.852 1.00 88.25 98 GLY A N 1
ATOM 743 C CA . GLY A 1 98 ? 12.291 -8.817 7.277 1.00 88.25 98 GLY A CA 1
ATOM 744 C C . GLY A 1 98 ? 11.700 -7.544 7.885 1.00 88.25 98 GLY A C 1
ATOM 745 O O . GLY A 1 98 ? 10.930 -7.610 8.846 1.00 88.25 98 GLY A O 1
ATOM 746 N N . LYS A 1 99 ? 11.946 -6.387 7.260 1.00 89.06 99 LYS A N 1
ATOM 747 C CA . LYS A 1 99 ? 11.366 -5.103 7.688 1.00 89.06 99 LYS A CA 1
ATOM 748 C C . LYS A 1 99 ? 9.846 -5.072 7.620 1.00 89.06 99 LYS A C 1
ATOM 750 O O . LYS A 1 99 ? 9.192 -4.526 8.507 1.00 89.06 99 LYS A O 1
ATOM 755 N N . LEU A 1 100 ? 9.265 -5.693 6.600 1.00 91.50 100 LEU A N 1
ATOM 756 C CA . LEU A 1 100 ? 7.819 -5.820 6.505 1.00 91.50 100 LEU A CA 1
ATOM 757 C C . LEU A 1 100 ? 7.259 -6.650 7.672 1.00 91.50 100 LEU A C 1
ATOM 759 O O . LEU A 1 100 ? 6.275 -6.241 8.280 1.00 91.50 100 LEU A O 1
ATOM 763 N N . THR A 1 101 ? 7.884 -7.780 8.016 1.00 90.56 101 THR A N 1
ATOM 764 C CA . THR A 1 101 ? 7.437 -8.622 9.140 1.00 90.56 101 THR A CA 1
ATOM 765 C C . THR A 1 101 ? 7.563 -7.917 10.489 1.00 90.56 101 THR A C 1
ATOM 767 O O . THR A 1 101 ? 6.663 -8.038 11.318 1.00 90.56 101 THR A O 1
ATOM 770 N N . GLU A 1 102 ? 8.613 -7.112 10.679 1.00 90.81 102 GLU A N 1
ATOM 771 C CA . GLU A 1 102 ? 8.784 -6.251 11.854 1.00 90.81 102 GLU A CA 1
ATOM 772 C C . GLU A 1 102 ? 7.579 -5.307 12.005 1.00 90.81 102 GLU A C 1
ATOM 774 O O . GLU A 1 102 ? 6.939 -5.265 13.054 1.00 90.81 102 GLU A O 1
ATOM 779 N N . ILE A 1 103 ? 7.185 -4.632 10.924 1.00 90.19 103 ILE A N 1
ATOM 780 C CA . ILE A 1 103 ? 6.045 -3.706 10.920 1.00 90.19 103 ILE A CA 1
ATOM 781 C C . ILE A 1 103 ? 4.703 -4.418 11.095 1.00 90.19 103 ILE A C 1
ATOM 783 O O . ILE A 1 103 ? 3.818 -3.911 11.783 1.00 90.19 103 ILE A O 1
ATOM 787 N N . LEU A 1 104 ? 4.538 -5.599 10.502 1.00 89.56 104 LEU A N 1
ATOM 788 C CA . LEU A 1 104 ? 3.329 -6.407 10.665 1.00 89.56 104 LEU A CA 1
ATOM 789 C C . LEU A 1 104 ? 3.160 -6.917 12.104 1.00 89.56 104 LEU A C 1
ATOM 791 O O . LEU A 1 104 ? 2.034 -7.163 12.527 1.00 89.56 104 LEU A O 1
ATOM 795 N N . SER A 1 105 ? 4.244 -7.032 12.876 1.00 90.69 105 SER A N 1
ATOM 796 C CA . SER A 1 105 ? 4.164 -7.388 14.298 1.00 90.69 105 SER A CA 1
ATOM 797 C C . SER A 1 105 ? 3.624 -6.257 15.187 1.00 90.69 105 SER A C 1
ATOM 799 O O . SER A 1 105 ? 3.202 -6.504 16.320 1.00 90.69 105 SER A O 1
ATOM 801 N N . LEU A 1 106 ? 3.604 -5.015 14.685 1.00 89.69 106 LEU A N 1
ATOM 802 C CA . LEU A 1 106 ? 3.130 -3.860 15.438 1.00 89.69 106 LEU A CA 1
ATOM 803 C C . LEU A 1 106 ? 1.610 -3.891 15.616 1.00 89.69 106 LEU A C 1
ATOM 805 O O . LEU A 1 106 ? 0.842 -4.368 14.779 1.00 89.69 106 LEU A O 1
ATOM 809 N N . LYS A 1 107 ? 1.149 -3.308 16.724 1.00 87.94 107 LYS A N 1
ATOM 810 C CA . LYS A 1 107 ? -0.279 -3.226 17.025 1.00 87.94 107 LYS A CA 1
ATOM 811 C C . LYS A 1 107 ? -0.970 -2.317 16.009 1.00 87.94 107 LYS A C 1
ATOM 813 O O . LYS A 1 107 ? -0.592 -1.159 15.853 1.00 87.94 107 LYS A O 1
ATOM 818 N N . THR A 1 108 ? -2.031 -2.800 15.368 1.00 92.38 108 THR A N 1
ATOM 819 C CA . THR A 1 108 ? -2.817 -2.000 14.415 1.00 92.38 108 THR A CA 1
ATOM 820 C C . THR A 1 108 ? -4.199 -1.630 14.967 1.00 92.38 108 THR A C 1
ATOM 822 O O . THR A 1 108 ? -4.686 -2.189 15.953 1.00 92.38 108 THR A O 1
ATOM 825 N N . CYS A 1 109 ? -4.823 -0.615 14.366 1.00 92.31 109 CYS A N 1
ATOM 826 C CA . CYS A 1 109 ? -6.231 -0.251 14.561 1.00 92.31 109 CYS A CA 1
ATOM 827 C C . CYS A 1 109 ? -7.183 -1.001 13.615 1.00 92.31 109 CYS A C 1
ATOM 829 O O . CYS A 1 109 ? -8.394 -0.812 13.708 1.00 92.31 109 CYS A O 1
ATOM 831 N N . LEU A 1 110 ? -6.651 -1.792 12.678 1.00 92.12 110 LEU A N 1
ATOM 832 C CA . LEU A 1 110 ? -7.449 -2.523 11.698 1.00 92.12 110 LEU A CA 1
ATOM 833 C C . LEU A 1 110 ? -8.193 -3.681 12.365 1.00 92.12 110 LEU A C 1
ATOM 835 O O . LEU A 1 110 ? -7.728 -4.250 13.349 1.00 92.12 110 LEU A O 1
ATOM 839 N N . GLN A 1 111 ? -9.337 -4.060 11.796 1.00 95.25 111 GLN A N 1
ATOM 840 C CA . GLN A 1 111 ? -10.008 -5.290 12.205 1.00 95.25 111 GLN A CA 1
ATOM 841 C C . GLN A 1 111 ? -9.133 -6.495 11.843 1.00 95.25 111 GLN A C 1
ATOM 843 O O . GLN A 1 111 ? -8.613 -6.557 10.729 1.00 95.25 111 GLN A O 1
ATOM 848 N N . ASP A 1 112 ? -9.043 -7.499 12.718 1.00 93.31 112 ASP A N 1
ATOM 849 C CA . ASP A 1 112 ? -8.186 -8.681 12.516 1.00 93.31 112 ASP A CA 1
ATOM 850 C C . ASP A 1 112 ? -8.410 -9.369 11.164 1.00 93.31 112 ASP A C 1
ATOM 852 O O . ASP A 1 112 ? -7.476 -9.845 10.516 1.00 93.31 112 ASP A O 1
ATOM 856 N N . ARG A 1 113 ? -9.668 -9.411 10.708 1.00 94.81 113 ARG A N 1
ATOM 857 C CA . ARG A 1 113 ? -10.031 -9.984 9.408 1.00 94.81 113 ARG A CA 1
ATOM 858 C C . ARG A 1 113 ? -9.434 -9.192 8.243 1.00 94.81 113 ARG A C 1
ATOM 860 O O . ARG A 1 113 ? -8.973 -9.795 7.276 1.00 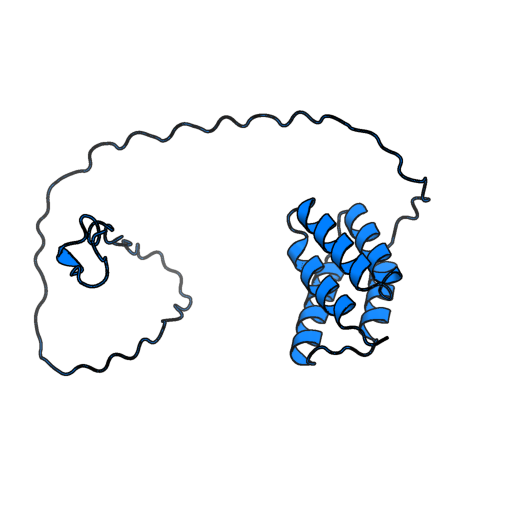94.81 113 ARG A O 1
ATOM 867 N N . GLU A 1 114 ? -9.478 -7.866 8.318 1.00 94.94 114 GLU A N 1
ATOM 868 C CA . GLU A 1 114 ? -8.930 -6.977 7.292 1.00 94.94 114 GLU A CA 1
ATOM 869 C C . GLU A 1 114 ? -7.405 -6.975 7.333 1.00 94.94 114 GLU A C 1
ATOM 871 O O . GLU A 1 114 ? -6.764 -7.082 6.289 1.00 94.94 114 GLU A O 1
ATOM 876 N N . PHE A 1 115 ? -6.828 -6.935 8.534 1.00 95.31 115 PHE A N 1
ATOM 877 C CA . PHE A 1 115 ? -5.390 -7.009 8.740 1.00 95.31 115 PHE A CA 1
ATOM 878 C C . PHE A 1 115 ? -4.806 -8.277 8.106 1.00 95.31 115 PHE A C 1
ATOM 880 O O . PHE A 1 115 ? -3.969 -8.173 7.212 1.00 95.31 115 PHE A O 1
ATOM 887 N N . LYS A 1 116 ? -5.348 -9.459 8.437 1.00 95.19 116 LYS A N 1
ATOM 888 C CA . LYS A 1 116 ? -4.925 -10.740 7.839 1.00 95.19 116 LYS A CA 1
ATOM 889 C C . LYS A 1 116 ? -5.082 -10.771 6.319 1.00 95.19 116 LYS A C 1
ATOM 891 O O . LYS A 1 116 ? -4.300 -11.419 5.623 1.00 95.19 116 LYS A O 1
ATOM 896 N N . HIS A 1 117 ? -6.104 -10.100 5.782 1.00 95.31 117 HIS A N 1
ATOM 897 C CA . HIS A 1 117 ? -6.298 -10.007 4.337 1.00 95.31 117 HIS A CA 1
ATOM 898 C C . HIS A 1 117 ? -5.170 -9.210 3.667 1.00 95.31 117 HIS A C 1
ATOM 900 O O . HIS A 1 117 ? -4.608 -9.674 2.673 1.00 95.31 117 HIS A O 1
ATOM 906 N N . TYR A 1 118 ? -4.830 -8.034 4.202 1.00 95.62 118 TYR A N 1
ATOM 907 C CA . TYR A 1 118 ? -3.762 -7.193 3.658 1.00 95.62 118 TYR A CA 1
ATOM 908 C C . TYR A 1 118 ? -2.374 -7.792 3.887 1.00 95.62 118 TYR A C 1
ATOM 910 O O . TYR A 1 118 ? -1.567 -7.791 2.962 1.00 95.62 118 TYR A O 1
ATOM 918 N N . GLU A 1 119 ? -2.131 -8.365 5.063 1.00 94.38 119 GLU A N 1
ATOM 919 C CA . GLU A 1 119 ? -0.907 -9.083 5.415 1.00 94.38 119 GLU A CA 1
ATOM 920 C C . GLU A 1 119 ? -0.624 -10.210 4.417 1.00 94.38 119 GLU A C 1
ATOM 922 O O . GLU A 1 119 ? 0.396 -10.190 3.728 1.00 94.38 119 GLU A O 1
ATOM 927 N N . LYS A 1 120 ? -1.568 -11.149 4.254 1.00 94.81 120 LYS A N 1
ATOM 928 C CA . LYS A 1 120 ? -1.422 -12.265 3.309 1.00 94.81 120 LYS A CA 1
ATOM 929 C C . LYS A 1 120 ? -1.148 -11.768 1.893 1.00 94.81 120 LYS A C 1
ATOM 931 O O . LYS A 1 120 ? -0.348 -12.356 1.170 1.00 94.81 120 LYS A O 1
ATOM 936 N N . ARG A 1 121 ? -1.832 -10.697 1.487 1.00 93.62 121 ARG A N 1
ATOM 937 C CA . ARG A 1 121 ? -1.692 -10.113 0.154 1.00 93.62 121 ARG A CA 1
ATOM 938 C C . ARG A 1 121 ? -0.325 -9.468 -0.051 1.00 93.62 121 ARG A C 1
ATOM 940 O O . ARG A 1 121 ? 0.220 -9.602 -1.138 1.00 93.62 121 ARG A O 1
ATOM 947 N N . LEU A 1 122 ? 0.227 -8.797 0.957 1.00 93.44 122 LEU A N 1
ATOM 948 C CA . LEU A 1 122 ? 1.583 -8.257 0.889 1.00 93.44 122 LEU A CA 1
ATOM 949 C C . LEU A 1 122 ? 2.598 -9.393 0.826 1.00 93.44 122 LEU A C 1
ATOM 951 O O . LEU A 1 122 ? 3.369 -9.443 -0.124 1.00 93.44 122 LEU A O 1
ATOM 955 N N . ILE A 1 123 ? 2.538 -10.350 1.750 1.00 91.94 123 ILE A N 1
ATOM 956 C CA . ILE A 1 123 ? 3.476 -11.480 1.783 1.00 91.94 123 ILE A CA 1
ATOM 957 C C . ILE A 1 123 ? 3.484 -12.227 0.440 1.00 91.94 123 ILE A C 1
ATOM 959 O O . ILE A 1 123 ? 4.551 -12.480 -0.110 1.00 91.94 123 ILE A O 1
ATOM 963 N N . ASP A 1 124 ? 2.321 -12.512 -0.152 1.00 92.38 124 ASP A N 1
ATOM 964 C CA . ASP A 1 124 ? 2.226 -13.160 -1.472 1.00 92.38 124 ASP A CA 1
ATOM 965 C C . ASP A 1 124 ? 2.872 -12.333 -2.604 1.00 92.38 124 ASP A C 1
ATOM 967 O O . ASP A 1 124 ? 3.471 -12.891 -3.517 1.00 92.38 124 ASP A O 1
ATOM 971 N N . GLN A 1 125 ? 2.791 -11.001 -2.556 1.00 90.62 125 GLN A N 1
ATOM 972 C CA . GLN A 1 125 ? 3.424 -10.133 -3.559 1.00 90.62 125 GLN A CA 1
ATOM 973 C C . GLN A 1 125 ? 4.941 -10.033 -3.363 1.00 90.62 125 GLN A C 1
ATOM 975 O O . GLN A 1 125 ? 5.689 -10.108 -4.333 1.00 90.62 125 GLN A O 1
ATOM 980 N N . PHE A 1 126 ? 5.406 -9.907 -2.119 1.00 88.81 126 PHE A N 1
ATOM 981 C CA . PHE A 1 126 ? 6.834 -9.796 -1.814 1.00 88.81 126 PHE A CA 1
ATOM 982 C C . PHE A 1 126 ? 7.576 -11.128 -1.983 1.00 88.81 126 PHE A C 1
ATOM 984 O O . PHE A 1 126 ? 8.716 -11.125 -2.436 1.00 88.81 126 PHE A O 1
ATOM 991 N N . THR A 1 127 ? 6.924 -12.267 -1.725 1.00 88.12 127 THR A N 1
ATOM 992 C CA . THR A 1 127 ? 7.486 -13.607 -1.998 1.00 88.12 127 THR A CA 1
ATOM 993 C C . THR A 1 127 ? 7.620 -13.901 -3.490 1.00 88.12 127 THR A C 1
ATOM 995 O O . THR A 1 127 ? 8.588 -14.533 -3.901 1.00 88.12 127 THR A O 1
ATOM 998 N N . LYS A 1 128 ? 6.701 -13.394 -4.324 1.00 87.38 128 LYS A N 1
ATOM 999 C CA . LYS A 1 128 ? 6.841 -13.418 -5.793 1.00 87.38 128 LYS A CA 1
ATOM 1000 C C . LYS A 1 128 ? 7.962 -12.506 -6.301 1.00 87.38 128 LYS A C 1
ATOM 1002 O O . LYS A 1 128 ? 8.391 -12.656 -7.442 1.00 87.38 128 LYS A O 1
ATOM 1007 N N . GLY A 1 129 ? 8.451 -11.612 -5.443 1.00 80.06 129 GLY A N 1
ATOM 1008 C CA . GLY A 1 129 ? 9.551 -10.700 -5.708 1.00 80.06 129 GLY A CA 1
ATOM 1009 C C . GLY A 1 129 ? 9.100 -9.426 -6.417 1.00 80.06 129 GLY A C 1
ATOM 1010 O O . GLY A 1 129 ? 8.364 -9.452 -7.403 1.00 80.06 129 GLY A O 1
ATOM 1011 N N . LEU A 1 130 ? 9.599 -8.284 -5.939 1.00 82.62 130 LEU A N 1
ATOM 1012 C CA . LEU A 1 130 ? 9.538 -7.037 -6.698 1.00 82.62 130 LEU A CA 1
ATOM 1013 C C . LEU A 1 130 ? 10.673 -7.057 -7.724 1.00 82.62 130 LEU A C 1
ATOM 1015 O O . LEU A 1 130 ? 11.847 -7.086 -7.362 1.00 82.62 130 LEU A O 1
ATOM 1019 N N . THR A 1 131 ? 10.330 -7.031 -9.010 1.00 79.62 131 THR A N 1
ATOM 1020 C CA . THR A 1 131 ? 11.319 -7.031 -10.101 1.00 79.62 131 THR A CA 1
ATOM 1021 C C . THR A 1 131 ? 12.045 -5.697 -10.239 1.00 79.62 131 THR A C 1
ATOM 1023 O O . THR A 1 131 ? 13.177 -5.662 -10.706 1.00 79.62 131 THR A O 1
ATOM 1026 N N . ASN A 1 132 ? 11.400 -4.602 -9.833 1.00 87.56 132 ASN A N 1
ATOM 1027 C CA . ASN A 1 132 ? 11.899 -3.249 -10.049 1.00 87.56 132 ASN A CA 1
ATOM 1028 C C . ASN A 1 132 ? 12.577 -2.721 -8.783 1.00 87.56 132 ASN A C 1
ATOM 1030 O O . ASN A 1 132 ? 11.930 -2.580 -7.743 1.00 87.56 132 ASN A O 1
ATOM 1034 N N . ASP A 1 133 ? 13.850 -2.351 -8.887 1.00 87.50 133 ASP A N 1
ATOM 1035 C CA . ASP A 1 133 ? 14.609 -1.806 -7.756 1.00 87.50 133 ASP A CA 1
ATOM 1036 C C . ASP A 1 133 ? 14.054 -0.457 -7.274 1.00 87.50 133 ASP A C 1
ATOM 1038 O O . ASP A 1 133 ? 14.027 -0.190 -6.074 1.00 87.50 133 ASP A O 1
ATOM 1042 N N . SER A 1 134 ? 13.477 0.344 -8.176 1.00 88.19 134 SER A N 1
ATOM 1043 C CA . SER A 1 134 ? 12.756 1.571 -7.813 1.00 88.19 134 SER A CA 1
ATOM 1044 C C . SER A 1 134 ? 11.560 1.303 -6.895 1.00 88.19 134 SER A C 1
ATOM 1046 O O . SER A 1 134 ? 11.299 2.074 -5.974 1.00 88.19 134 SER A O 1
ATOM 1048 N N . HIS A 1 135 ? 10.846 0.190 -7.100 1.00 91.19 135 HIS A N 1
ATOM 1049 C CA . HIS A 1 135 ? 9.724 -0.184 -6.243 1.00 91.19 135 HIS A CA 1
ATOM 1050 C C . HIS A 1 135 ? 10.232 -0.595 -4.859 1.00 91.19 135 HIS A C 1
ATOM 1052 O O . HIS A 1 135 ? 9.645 -0.199 -3.855 1.00 91.19 135 HIS A O 1
ATOM 1058 N N . LYS A 1 136 ? 11.339 -1.347 -4.798 1.00 90.31 136 LYS A N 1
ATOM 1059 C CA . LYS A 1 136 ? 11.960 -1.754 -3.530 1.00 90.31 136 LYS A CA 1
ATOM 1060 C C . LYS A 1 136 ? 12.406 -0.546 -2.715 1.00 90.31 136 LYS A C 1
ATOM 1062 O O . LYS A 1 136 ? 12.098 -0.485 -1.532 1.00 90.31 136 LYS A O 1
ATOM 1067 N N . ALA A 1 137 ? 13.053 0.428 -3.355 1.00 90.25 137 ALA A N 1
ATOM 1068 C CA . ALA A 1 137 ? 13.500 1.653 -2.699 1.00 90.25 137 ALA A CA 1
ATOM 1069 C C . ALA A 1 137 ? 12.329 2.433 -2.082 1.00 90.25 137 ALA A C 1
ATOM 1071 O O . ALA A 1 137 ? 12.401 2.851 -0.930 1.00 90.25 137 ALA A O 1
ATOM 1072 N N . VAL A 1 138 ? 11.216 2.573 -2.811 1.00 92.12 138 VAL A N 1
ATOM 1073 C CA . VAL A 1 138 ? 10.023 3.268 -2.301 1.00 92.12 138 VAL A CA 1
ATOM 1074 C C . VAL A 1 138 ? 9.370 2.507 -1.154 1.00 92.12 138 VAL A C 1
ATOM 1076 O O . VAL A 1 138 ? 8.939 3.127 -0.180 1.00 92.12 138 VAL A O 1
ATOM 1079 N N . VAL A 1 139 ? 9.304 1.176 -1.233 1.00 92.25 139 VAL A N 1
ATOM 1080 C CA . VAL A 1 139 ? 8.781 0.375 -0.123 1.00 92.25 139 VAL A CA 1
ATOM 1081 C C . VAL A 1 139 ? 9.677 0.523 1.100 1.00 92.25 139 VAL A C 1
ATOM 1083 O O . VAL A 1 139 ? 9.156 0.831 2.163 1.00 92.25 139 VAL A O 1
ATOM 1086 N N . LEU A 1 140 ? 10.994 0.376 0.954 1.00 91.38 140 LEU A N 1
ATOM 1087 C CA . LEU A 1 140 ? 11.946 0.526 2.054 1.00 91.38 140 LEU A CA 1
ATOM 1088 C C . LEU A 1 140 ? 11.812 1.904 2.715 1.00 91.38 140 LEU A C 1
ATOM 1090 O O . LEU A 1 140 ? 11.575 1.981 3.916 1.00 91.38 140 LEU A O 1
ATOM 1094 N N . ALA A 1 141 ? 11.822 2.978 1.921 1.00 91.44 141 ALA A N 1
ATOM 1095 C CA . ALA A 1 141 ? 11.637 4.338 2.420 1.00 91.44 141 ALA A CA 1
ATOM 1096 C C . ALA A 1 141 ? 10.289 4.527 3.141 1.00 91.44 141 ALA A C 1
ATOM 1098 O O . ALA A 1 141 ? 10.207 5.264 4.123 1.00 91.44 141 ALA A O 1
ATOM 1099 N N . SER A 1 142 ? 9.228 3.855 2.681 1.00 92.75 142 SER A N 1
ATOM 1100 C CA . SER A 1 142 ? 7.906 3.896 3.324 1.00 92.75 142 SER A CA 1
ATOM 1101 C C . SER A 1 142 ? 7.866 3.105 4.632 1.00 92.75 142 SER A C 1
ATOM 1103 O O . SER A 1 142 ? 7.186 3.510 5.573 1.00 92.75 142 SER A O 1
ATOM 1105 N N . LEU A 1 143 ? 8.577 1.975 4.692 1.00 91.25 143 LEU A N 1
ATOM 1106 C CA . LEU A 1 143 ? 8.709 1.157 5.894 1.00 91.25 143 LEU A CA 1
ATOM 1107 C C . LEU A 1 143 ? 9.561 1.876 6.944 1.00 91.25 143 LEU A C 1
ATOM 1109 O O . LEU A 1 143 ? 9.209 1.840 8.110 1.00 91.25 143 LEU A O 1
ATOM 1113 N N . GLU A 1 144 ? 10.624 2.582 6.562 1.00 90.38 144 GLU A N 1
ATOM 1114 C CA . GLU A 1 144 ? 11.444 3.370 7.494 1.00 90.38 144 GLU A CA 1
ATOM 1115 C C . GLU A 1 144 ? 10.695 4.600 8.028 1.00 90.38 144 GLU A C 1
ATOM 1117 O O . GLU A 1 144 ? 10.783 4.924 9.212 1.00 90.38 144 GLU A O 1
ATOM 1122 N N . ASN A 1 145 ? 9.881 5.246 7.187 1.00 90.38 145 ASN A N 1
ATOM 1123 C CA . ASN A 1 145 ? 9.119 6.447 7.544 1.00 90.38 145 ASN A CA 1
ATOM 1124 C C . ASN A 1 145 ? 7.700 6.166 8.073 1.00 90.38 145 ASN A C 1
ATOM 1126 O O . ASN A 1 145 ? 6.847 7.059 8.067 1.00 90.38 145 ASN A O 1
ATOM 1130 N N . TYR A 1 146 ? 7.417 4.957 8.570 1.00 89.00 146 TYR A N 1
ATOM 1131 C CA . TYR A 1 146 ? 6.076 4.575 9.045 1.00 89.00 146 TYR A CA 1
ATOM 1132 C C . TYR A 1 146 ? 5.523 5.471 10.172 1.00 89.00 146 TYR A C 1
ATOM 1134 O O . TYR A 1 146 ? 4.307 5.598 10.320 1.00 89.00 146 TYR A O 1
ATOM 1142 N N . GLN A 1 147 ? 6.404 6.128 10.933 1.00 88.75 147 GLN A N 1
ATOM 1143 C CA . GLN A 1 147 ? 6.059 7.104 11.973 1.00 88.75 147 GLN A CA 1
ATOM 1144 C C . GLN A 1 147 ? 5.318 8.324 11.390 1.00 88.75 147 GLN A C 1
ATOM 1146 O O . GLN A 1 147 ? 4.317 8.791 11.935 1.00 88.75 147 GLN A O 1
ATOM 1151 N N . ASN A 1 148 ? 5.754 8.803 10.221 1.00 91.94 148 ASN A N 1
ATOM 1152 C CA . ASN A 1 148 ? 5.167 9.948 9.530 1.00 91.94 148 ASN A CA 1
ATOM 1153 C C . ASN A 1 148 ? 4.064 9.493 8.567 1.00 91.94 148 ASN A C 1
ATOM 1155 O O . ASN A 1 148 ? 4.240 9.442 7.348 1.00 91.94 148 ASN A O 1
ATOM 1159 N N . LYS A 1 149 ? 2.891 9.173 9.123 1.00 90.88 149 LYS A N 1
ATOM 1160 C CA . LYS A 1 149 ? 1.752 8.603 8.377 1.00 90.88 149 LYS A CA 1
ATOM 1161 C C . LYS A 1 149 ? 1.323 9.432 7.167 1.00 90.88 149 LYS A C 1
ATOM 1163 O O . LYS A 1 149 ? 1.038 8.876 6.107 1.00 90.88 149 LYS A O 1
ATOM 1168 N N . GLU A 1 150 ? 1.247 10.751 7.323 1.00 92.25 150 GLU A N 1
ATOM 1169 C CA . GLU A 1 150 ? 0.772 11.650 6.267 1.00 92.25 150 GLU A CA 1
ATOM 1170 C C . GLU A 1 150 ? 1.763 11.739 5.103 1.00 92.25 150 GLU A C 1
ATOM 1172 O O . GLU A 1 150 ? 1.364 11.622 3.942 1.00 92.25 150 GLU A O 1
ATOM 1177 N N . GLN A 1 151 ? 3.055 11.849 5.416 1.00 92.38 151 GLN A N 1
ATOM 1178 C CA . GLN A 1 151 ? 4.118 11.865 4.417 1.00 92.38 151 GLN A CA 1
ATOM 1179 C C . GLN A 1 151 ? 4.142 10.551 3.631 1.00 92.38 151 GLN A C 1
ATOM 1181 O O . GLN A 1 151 ? 4.014 10.558 2.408 1.00 92.38 151 GLN A O 1
ATOM 1186 N N . THR A 1 152 ? 4.171 9.419 4.336 1.00 93.88 152 THR A N 1
ATOM 1187 C CA . THR A 1 152 ? 4.188 8.082 3.729 1.00 93.88 152 THR A CA 1
ATOM 1188 C C . THR A 1 152 ? 2.957 7.832 2.857 1.00 93.88 152 THR A C 1
ATOM 1190 O O . THR A 1 152 ? 3.054 7.296 1.753 1.00 93.88 152 THR A O 1
ATOM 1193 N N . LYS A 1 153 ? 1.775 8.284 3.291 1.00 93.94 153 LYS A N 1
ATOM 1194 C CA . LYS A 1 153 ? 0.549 8.235 2.485 1.00 93.94 153 LYS A CA 1
ATOM 1195 C C . LYS A 1 153 ? 0.676 9.042 1.193 1.00 93.94 153 LYS A C 1
ATOM 1197 O O . LYS A 1 153 ? 0.272 8.548 0.138 1.00 93.94 153 LYS A O 1
ATOM 1202 N N . ASN A 1 154 ? 1.183 10.268 1.276 1.00 95.19 154 ASN A N 1
ATOM 1203 C CA . ASN A 1 154 ? 1.331 11.147 0.120 1.00 95.19 154 ASN A CA 1
ATOM 1204 C C . ASN A 1 154 ? 2.367 10.604 -0.866 1.00 95.19 154 ASN A C 1
ATOM 1206 O O . ASN A 1 154 ? 2.116 10.619 -2.070 1.00 95.19 154 ASN A O 1
ATOM 1210 N N . ASP A 1 155 ? 3.476 10.062 -0.375 1.00 94.31 155 ASP A N 1
ATOM 1211 C CA . ASP A 1 155 ? 4.535 9.510 -1.217 1.00 94.31 155 ASP A CA 1
ATOM 1212 C C . ASP A 1 155 ? 4.087 8.226 -1.922 1.00 94.31 155 ASP A C 1
ATOM 1214 O O . ASP A 1 155 ? 4.252 8.108 -3.138 1.00 94.31 155 ASP A O 1
ATOM 1218 N N . LEU A 1 156 ? 3.387 7.325 -1.222 1.00 95.19 156 LEU A N 1
ATOM 1219 C CA . LEU A 1 156 ? 2.777 6.145 -1.844 1.00 95.19 156 LEU A CA 1
ATOM 1220 C C . LEU A 1 156 ? 1.708 6.522 -2.882 1.00 95.19 156 LEU A C 1
ATOM 1222 O O . LEU A 1 156 ? 1.630 5.894 -3.938 1.00 95.19 156 LEU A O 1
ATOM 1226 N N . MET A 1 157 ? 0.902 7.563 -2.628 1.00 94.94 157 MET A N 1
ATOM 1227 C CA . MET A 1 157 ? -0.058 8.059 -3.624 1.00 94.94 157 MET A CA 1
ATOM 1228 C C . MET A 1 157 ? 0.632 8.635 -4.856 1.00 94.94 157 MET A C 1
ATOM 1230 O O . MET A 1 157 ? 0.264 8.276 -5.971 1.00 94.94 157 MET A O 1
ATOM 1234 N N . LYS A 1 158 ? 1.639 9.496 -4.679 1.00 95.06 158 LYS A N 1
ATOM 1235 C CA . LYS A 1 158 ? 2.423 10.042 -5.796 1.00 95.06 158 LYS A CA 1
ATOM 1236 C C . LYS A 1 158 ? 3.053 8.919 -6.610 1.00 95.06 158 LYS A C 1
ATOM 1238 O O . LYS A 1 158 ? 2.971 8.926 -7.833 1.00 95.06 158 LYS A O 1
ATOM 1243 N N . PHE A 1 159 ? 3.611 7.919 -5.936 1.00 95.38 159 PHE A N 1
ATOM 1244 C CA . PHE A 1 159 ? 4.209 6.768 -6.590 1.00 95.38 159 PHE A CA 1
ATOM 1245 C C . PHE A 1 159 ? 3.196 5.966 -7.422 1.00 95.38 159 PHE A C 1
ATOM 1247 O O . PHE A 1 159 ? 3.501 5.588 -8.554 1.00 95.38 159 PHE A O 1
ATOM 1254 N N . MET A 1 160 ? 1.980 5.763 -6.903 1.00 95.06 160 MET A N 1
ATOM 1255 C CA . MET A 1 160 ? 0.881 5.122 -7.637 1.00 95.06 160 MET A CA 1
ATOM 1256 C C . MET A 1 160 ? 0.423 5.906 -8.870 1.00 95.06 160 MET A C 1
ATOM 1258 O O . MET A 1 160 ? -0.056 5.294 -9.816 1.00 95.06 160 MET A O 1
ATOM 1262 N N . LEU A 1 161 ? 0.530 7.237 -8.864 1.00 94.75 161 LEU A N 1
ATOM 1263 C CA . LEU A 1 161 ? 0.146 8.064 -10.015 1.00 94.75 161 LEU A CA 1
ATOM 1264 C C . LEU A 1 161 ? 1.151 7.969 -11.167 1.00 94.75 161 LEU A C 1
ATOM 1266 O O . LEU A 1 161 ? 0.783 8.189 -12.316 1.00 94.75 161 LEU A O 1
ATOM 1270 N N . VAL A 1 162 ? 2.414 7.671 -10.858 1.00 95.44 162 VAL A N 1
ATOM 1271 C CA . VAL A 1 162 ? 3.490 7.579 -11.856 1.00 95.44 162 VAL A CA 1
ATOM 1272 C C . VAL A 1 162 ? 3.653 6.155 -12.391 1.00 95.44 162 VAL A C 1
ATOM 1274 O O . VAL A 1 162 ? 4.075 5.983 -13.533 1.00 95.44 162 VAL A O 1
ATOM 1277 N N . ASN A 1 163 ? 3.327 5.137 -11.589 1.00 93.88 163 ASN A N 1
ATOM 1278 C CA . ASN A 1 163 ? 3.584 3.738 -11.923 1.00 93.88 163 ASN A CA 1
ATOM 1279 C C . ASN A 1 163 ? 2.286 2.936 -12.013 1.00 93.88 163 ASN A C 1
ATOM 1281 O O . ASN A 1 163 ? 1.562 2.776 -11.029 1.00 93.88 163 ASN A O 1
ATOM 1285 N N . ASP A 1 164 ? 2.036 2.347 -13.177 1.00 90.81 164 ASP A N 1
ATOM 1286 C CA . ASP A 1 164 ? 0.910 1.441 -13.375 1.00 90.81 164 ASP A CA 1
ATOM 1287 C C . ASP A 1 164 ? 1.165 0.070 -12.727 1.00 90.81 164 ASP A C 1
ATOM 1289 O O . ASP A 1 164 ? 2.296 -0.386 -12.566 1.00 90.81 164 ASP A O 1
ATOM 1293 N N . GLY A 1 165 ? 0.092 -0.617 -12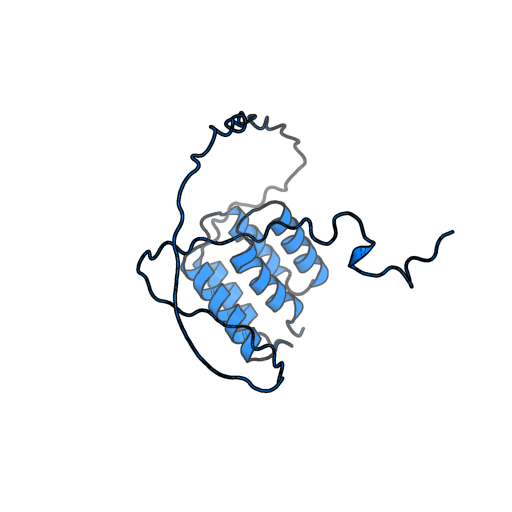.326 1.00 89.38 165 GLY A N 1
ATOM 1294 C CA . GLY A 1 165 ? 0.170 -1.983 -11.788 1.00 89.38 165 GLY A CA 1
ATOM 1295 C C . GLY A 1 165 ? 0.680 -2.109 -10.345 1.00 89.38 165 GLY A C 1
ATOM 1296 O O . GLY A 1 165 ? 0.571 -3.185 -9.762 1.00 89.38 165 GLY A O 1
ATOM 1297 N N . VAL A 1 166 ? 1.146 -1.026 -9.713 1.00 93.69 166 VAL A N 1
ATOM 1298 C CA . VAL A 1 166 ? 1.640 -1.052 -8.317 1.00 93.69 166 VAL A CA 1
ATOM 1299 C C . VAL A 1 166 ? 0.525 -1.037 -7.268 1.00 93.69 166 VAL A C 1
ATOM 1301 O O . VAL A 1 166 ? 0.748 -1.343 -6.099 1.00 93.69 166 VAL A O 1
ATOM 1304 N N . SER A 1 167 ? -0.709 -0.730 -7.678 1.00 92.88 167 SER A N 1
ATOM 1305 C CA . SER A 1 167 ? -1.879 -0.652 -6.789 1.00 92.88 167 SER A CA 1
ATOM 1306 C C . SER A 1 167 ? -2.161 -1.957 -6.034 1.00 92.88 167 SER A C 1
ATOM 1308 O O . SER A 1 167 ? -2.746 -1.935 -4.952 1.00 92.88 167 SER A O 1
ATOM 1310 N N . THR A 1 168 ? -1.758 -3.103 -6.590 1.00 91.94 168 THR A N 1
ATOM 1311 C CA . THR A 1 168 ? -2.023 -4.434 -6.026 1.00 91.94 168 THR A CA 1
ATOM 1312 C C . THR A 1 168 ? -1.347 -4.665 -4.676 1.00 91.94 168 THR A C 1
ATOM 1314 O O . THR A 1 168 ? -1.936 -5.363 -3.844 1.00 91.94 168 THR A O 1
ATOM 1317 N N . TRP A 1 169 ? -0.169 -4.069 -4.465 1.00 93.12 169 TRP A N 1
ATOM 1318 C CA . TRP A 1 169 ? 0.617 -4.130 -3.229 1.00 93.12 169 TRP A CA 1
ATOM 1319 C C . TRP A 1 169 ? 0.687 -2.777 -2.509 1.00 93.12 169 TRP A C 1
ATOM 1321 O O . TRP A 1 169 ? 0.677 -2.743 -1.281 1.00 93.12 169 TRP A O 1
ATOM 1331 N N . CYS A 1 170 ? 0.659 -1.657 -3.236 1.00 94.56 170 CYS A N 1
ATOM 1332 C CA . CYS A 1 170 ? 0.771 -0.324 -2.644 1.00 94.56 170 CYS A CA 1
ATOM 1333 C C . CYS A 1 170 ? -0.452 0.043 -1.784 1.00 94.56 170 CYS A C 1
ATOM 1335 O O . CYS A 1 170 ? -0.307 0.585 -0.689 1.00 94.56 170 CYS A O 1
ATOM 1337 N N . LEU A 1 171 ? -1.667 -0.315 -2.222 1.00 94.75 171 LEU A N 1
ATOM 1338 C CA . LEU A 1 171 ? -2.888 -0.054 -1.451 1.00 94.75 171 LEU A CA 1
ATOM 1339 C C . LEU A 1 171 ? -2.925 -0.825 -0.115 1.00 94.75 171 LEU A C 1
ATOM 1341 O O . LEU A 1 171 ? -3.161 -0.183 0.913 1.00 94.75 171 LEU A O 1
ATOM 1345 N N . PRO A 1 172 ? -2.673 -2.154 -0.082 1.00 94.81 172 PRO A N 1
ATOM 1346 C CA . PRO A 1 172 ? -2.503 -2.887 1.172 1.00 94.81 172 PRO A CA 1
ATOM 1347 C C . PRO A 1 172 ? -1.426 -2.289 2.079 1.00 94.81 172 PRO A C 1
ATOM 1349 O O . PRO A 1 172 ? -1.689 -2.073 3.260 1.00 94.81 172 PRO A O 1
ATOM 1352 N N . LEU A 1 173 ? -0.249 -1.969 1.527 1.00 94.81 173 LEU A N 1
ATOM 1353 C CA . LEU A 1 173 ? 0.870 -1.408 2.286 1.00 94.81 173 LEU A CA 1
ATOM 1354 C C . LEU A 1 173 ? 0.468 -0.097 2.965 1.00 94.81 173 LEU A C 1
ATOM 1356 O O . LEU A 1 173 ? 0.567 0.036 4.183 1.00 94.81 173 LEU A O 1
ATOM 1360 N N . ARG A 1 174 ? -0.079 0.842 2.187 1.00 95.06 174 ARG A N 1
ATOM 1361 C CA . ARG A 1 174 ? -0.573 2.123 2.693 1.00 95.06 174 ARG A CA 1
ATOM 1362 C C . ARG A 1 174 ? -1.603 1.935 3.803 1.00 95.06 174 ARG A C 1
ATOM 1364 O O . ARG A 1 174 ? -1.558 2.649 4.801 1.00 95.06 174 ARG A O 1
ATOM 1371 N N . LYS A 1 175 ? -2.548 1.004 3.627 1.00 94.94 175 LYS A N 1
ATOM 1372 C CA . LYS A 1 175 ? -3.604 0.764 4.616 1.00 94.94 175 LYS A CA 1
ATOM 1373 C C . LYS A 1 175 ? -3.057 0.269 5.942 1.00 94.94 175 LYS A C 1
ATOM 1375 O O . LYS A 1 175 ? -3.544 0.722 6.975 1.00 94.94 175 LYS A O 1
ATOM 1380 N N . ILE A 1 176 ? -2.058 -0.606 5.923 1.00 94.56 176 ILE A N 1
ATOM 1381 C CA . ILE A 1 176 ? -1.407 -1.061 7.150 1.00 94.56 176 ILE A CA 1
ATOM 1382 C C . ILE A 1 176 ? -0.672 0.105 7.809 1.00 94.56 176 ILE A C 1
ATOM 1384 O O . ILE A 1 176 ? -0.972 0.415 8.958 1.00 94.56 176 ILE A O 1
ATOM 1388 N N . LEU A 1 177 ? 0.190 0.811 7.068 1.00 93.56 177 LEU A N 1
ATOM 1389 C CA . LEU A 1 177 ? 1.011 1.904 7.605 1.00 93.56 177 LEU A CA 1
ATOM 1390 C C . LEU A 1 177 ? 0.175 3.039 8.226 1.00 93.56 177 LEU A C 1
ATOM 1392 O O . LEU A 1 177 ? 0.500 3.537 9.300 1.00 93.56 177 LEU A O 1
ATOM 1396 N N . GLU A 1 178 ? -0.958 3.403 7.616 1.00 93.12 178 GLU A N 1
ATOM 1397 C CA . GLU A 1 178 ? -1.880 4.425 8.147 1.00 93.12 178 GLU A CA 1
ATOM 1398 C C . GLU A 1 178 ? -2.485 4.019 9.512 1.00 93.12 178 GLU A C 1
ATOM 1400 O O . GLU A 1 178 ? -2.750 4.869 10.370 1.00 93.12 178 GLU A O 1
ATOM 1405 N N . ASN A 1 179 ? -2.657 2.715 9.748 1.00 93.62 179 ASN A N 1
ATOM 1406 C CA . ASN A 1 179 ? -3.373 2.164 10.900 1.00 93.62 179 ASN A CA 1
ATOM 1407 C C . ASN A 1 179 ? -2.475 1.562 11.989 1.00 93.62 179 ASN A C 1
ATOM 1409 O O . ASN A 1 179 ? -3.003 0.986 12.941 1.00 93.62 179 ASN A O 1
ATOM 1413 N N . ILE A 1 180 ? -1.152 1.692 11.898 1.00 91.81 180 ILE A N 1
ATOM 1414 C CA . ILE A 1 180 ? -0.247 1.300 12.989 1.00 91.81 180 ILE A CA 1
ATOM 1415 C C . ILE A 1 180 ? -0.490 2.211 14.199 1.00 91.81 180 ILE A C 1
ATOM 1417 O O . ILE A 1 180 ? -0.628 3.430 14.053 1.00 91.81 180 ILE A O 1
ATOM 1421 N N . LYS A 1 181 ? -0.579 1.625 15.395 1.00 86.88 181 LYS A N 1
ATOM 1422 C CA . LYS A 1 181 ? -0.596 2.368 16.659 1.00 86.88 181 LYS A CA 1
ATOM 1423 C C . LYS A 1 181 ? 0.848 2.676 17.036 1.00 86.88 181 LYS A C 1
ATOM 1425 O O . LYS A 1 181 ? 1.629 1.750 17.236 1.00 86.88 181 LYS A O 1
ATOM 1430 N N . LEU A 1 182 ? 1.159 3.967 17.069 1.00 77.62 182 LEU A N 1
ATOM 1431 C CA . LEU A 1 182 ? 2.404 4.510 17.603 1.00 77.62 182 LEU A CA 1
ATOM 1432 C C . LEU A 1 182 ? 2.229 4.760 19.101 1.00 77.62 182 LEU A C 1
ATOM 1434 O O . LEU A 1 182 ? 1.091 5.133 19.480 1.00 77.62 182 LEU A O 1
#

Sequence (182 aa):
MTSYQNISESEIKGYNDCPVLDYQRTPSSTSLKTRRRLVSHNTTASKSTSKPSLTSMNGPTPIPRPPSVTSLKKTTSQASLNAPKVEESKISNEDLLGKLTEILSLKTCLQDREFKHYEKRLIDQFTKGLTNDSHKAVVLASLENYQNKEQTKNDLMKFMLVNDGVSTWCLPLRKILENIKL

Organism: Wickerhamomyces anomalus (strain ATCC 58044 / CBS 1984 / NCYC 433 / NRRL Y-366-8) (NCBI:txid683960)

Secondary structure (DSSP, 8-state):
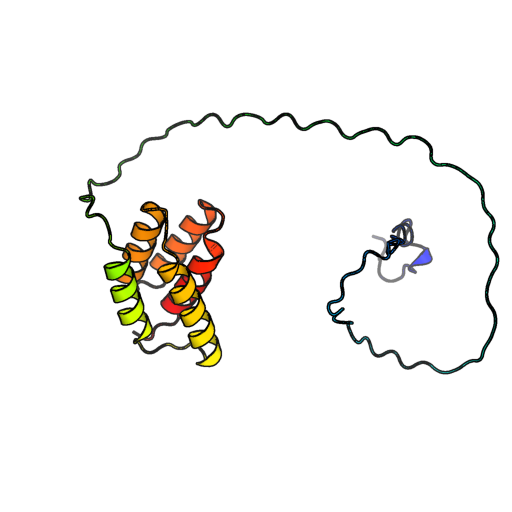---GGG--TTTSTTTT-S----------------------------------------PPPPPPPPPP------------------------HHHHHHHHHHHHTS-BSS-HHHHHHHHHHHHHHHHT----HHHHHHHHHHHHTTT-HHHHHHHHHHHHHHSTTTHHHHHHHHHHHHTB--

Radius of gyration: 28.47 Å; chains: 1; bounding box: 76×52×62 Å